Protein AF-G7TAM3-F1 (afdb_monomer_lite)

Foldseek 3Di:
DPWDWDPVPDDPAWIWTDLDPPDIDIDGDLVSVCVVDPDHDDPPVVDDPDDDDDDDDDPVVVVVVVVVCVVVPDDDPDDDDD

Structure (mmCIF, N/CA/C/O backbone):
data_AF-G7TAM3-F1
#
_entry.id   AF-G7TAM3-F1
#
loop_
_atom_site.group_PDB
_atom_site.id
_atom_site.type_symbol
_atom_site.label_atom_id
_atom_site.label_alt_id
_atom_site.label_comp_id
_atom_site.label_asym_id
_atom_site.label_entity_id
_atom_site.label_seq_id
_atom_site.pdbx_PDB_ins_code
_atom_site.Cartn_x
_atom_site.Cartn_y
_atom_site.Cartn_z
_atom_site.occupancy
_atom_site.B_iso_or_equiv
_atom_site.auth_seq_id
_atom_site.auth_comp_id
_atom_site.auth_asym_id
_atom_site.auth_atom_id
_atom_site.pdbx_PDB_model_num
ATOM 1 N N . MET A 1 1 ? -4.093 -5.891 -9.053 1.00 82.44 1 MET A N 1
ATOM 2 C CA . MET A 1 1 ? -2.682 -6.044 -8.628 1.00 82.44 1 MET A CA 1
ATOM 3 C C . MET A 1 1 ? -2.296 -7.487 -8.303 1.00 82.44 1 MET A C 1
ATOM 5 O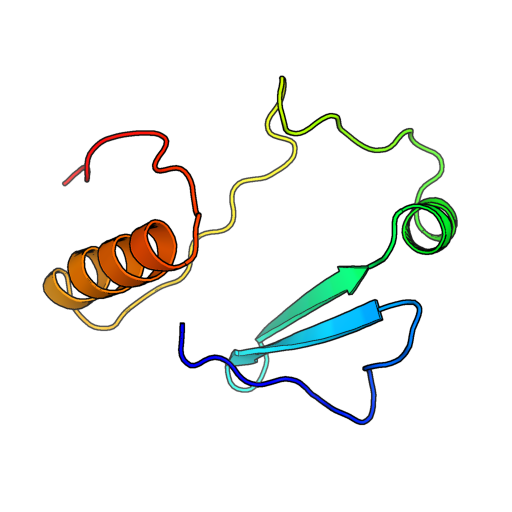 O . MET A 1 1 ? -1.154 -7.826 -8.554 1.00 82.44 1 MET A O 1
ATOM 9 N N . GLY A 1 2 ? -3.214 -8.354 -7.849 1.00 84.69 2 GLY A N 1
ATOM 10 C CA . GLY A 1 2 ? -2.937 -9.795 -7.683 1.00 84.69 2 GLY A CA 1
ATOM 11 C C . GLY A 1 2 ? -2.367 -10.189 -6.317 1.00 84.69 2 GLY A C 1
ATOM 12 O O . GLY A 1 2 ? -2.115 -11.364 -6.088 1.00 84.69 2 GLY A O 1
ATOM 13 N N . PHE A 1 3 ? -2.195 -9.225 -5.415 1.00 91.00 3 PHE A N 1
ATOM 14 C CA . PHE A 1 3 ? -1.859 -9.480 -4.020 1.00 91.00 3 PHE A CA 1
ATOM 15 C C . PHE A 1 3 ? -3.057 -10.028 -3.244 1.00 91.00 3 PHE A C 1
ATOM 17 O O . PHE A 1 3 ? -4.211 -9.822 -3.629 1.00 91.00 3 PHE A O 1
ATOM 24 N N . THR A 1 4 ? -2.760 -10.697 -2.136 1.00 95.19 4 THR A N 1
ATOM 25 C CA . THR A 1 4 ? -3.750 -11.268 -1.220 1.00 95.19 4 THR A CA 1
ATOM 26 C C . THR A 1 4 ? -3.614 -10.642 0.162 1.00 95.19 4 THR A C 1
ATOM 28 O O . THR A 1 4 ? -2.656 -9.918 0.438 1.00 95.19 4 THR A O 1
ATOM 31 N N . PHE A 1 5 ? -4.591 -10.902 1.025 1.00 96.31 5 PHE A N 1
ATOM 32 C CA . PHE A 1 5 ? -4.626 -10.376 2.382 1.00 96.31 5 PHE A CA 1
ATOM 33 C C . PHE A 1 5 ? -4.625 -11.513 3.394 1.00 96.31 5 PHE A C 1
ATOM 35 O O . PHE A 1 5 ? -5.220 -12.561 3.142 1.00 96.31 5 PHE A O 1
ATOM 42 N N . ASN A 1 6 ? -3.979 -11.300 4.539 1.00 95.94 6 ASN A N 1
ATOM 43 C CA . ASN A 1 6 ? -4.028 -12.244 5.645 1.00 95.94 6 ASN A CA 1
ATOM 44 C C . ASN A 1 6 ? -5.283 -11.975 6.500 1.00 95.94 6 ASN A C 1
ATOM 46 O O . ASN A 1 6 ? -5.319 -10.956 7.200 1.00 95.94 6 ASN A O 1
ATOM 50 N N . PRO A 1 7 ? -6.303 -12.858 6.482 1.00 95.06 7 PRO A N 1
ATOM 51 C CA . PRO A 1 7 ? -7.561 -12.624 7.189 1.00 95.06 7 PRO A CA 1
ATOM 52 C C . PRO A 1 7 ? -7.405 -12.651 8.714 1.00 95.06 7 PRO A C 1
ATOM 54 O O . PRO A 1 7 ? -8.218 -12.056 9.407 1.00 95.06 7 PRO A O 1
ATOM 57 N N . ALA A 1 8 ? -6.361 -13.296 9.247 1.00 96.00 8 ALA A N 1
ATOM 58 C CA . ALA A 1 8 ? -6.106 -13.322 10.688 1.00 96.00 8 ALA A CA 1
ATOM 59 C C . ALA A 1 8 ? -5.612 -11.969 11.236 1.00 96.00 8 ALA A C 1
ATOM 61 O O . ALA A 1 8 ? -5.689 -11.731 12.436 1.00 96.00 8 ALA A O 1
ATOM 62 N N . TYR A 1 9 ? -5.111 -11.093 10.358 1.00 94.19 9 TYR A N 1
ATOM 63 C CA . TYR A 1 9 ? -4.588 -9.765 10.692 1.00 94.19 9 TYR A CA 1
ATOM 64 C C . TYR A 1 9 ? -5.278 -8.672 9.864 1.00 94.19 9 TYR A C 1
ATOM 66 O O . TYR A 1 9 ? -4.649 -7.688 9.470 1.00 94.19 9 TYR A O 1
ATOM 74 N N . THR A 1 10 ? -6.553 -8.885 9.533 1.00 97.31 10 THR A N 1
ATOM 75 C CA . THR A 1 10 ? -7.377 -7.936 8.784 1.00 97.31 10 THR A CA 1
ATOM 76 C C . THR A 1 10 ? -8.715 -7.749 9.483 1.00 97.31 10 THR A C 1
ATOM 78 O O . THR A 1 10 ? -9.446 -8.716 9.686 1.00 97.31 10 THR A O 1
ATOM 81 N N . ASP A 1 11 ? -9.033 -6.503 9.808 1.00 96.31 11 ASP A N 1
ATOM 82 C CA . ASP A 1 11 ? -10.274 -6.062 10.439 1.00 96.31 11 ASP A CA 1
ATOM 83 C C . ASP A 1 11 ? -10.651 -4.647 9.947 1.00 96.31 11 ASP A C 1
ATOM 85 O O . ASP A 1 11 ? -10.142 -4.167 8.928 1.00 96.31 11 ASP A O 1
ATOM 89 N N . GLU A 1 12 ? -11.564 -3.968 10.645 1.00 96.62 12 GLU A N 1
ATOM 90 C CA . GLU A 1 12 ? -11.970 -2.598 10.321 1.00 96.62 12 GLU A CA 1
ATOM 91 C C . GLU A 1 12 ? -10.878 -1.530 10.540 1.00 96.62 12 GLU A C 1
ATOM 93 O O . GLU A 1 12 ? -10.984 -0.428 9.995 1.00 96.62 12 GLU A O 1
ATOM 98 N N . ASN A 1 13 ? -9.834 -1.830 11.317 1.00 97.31 13 ASN A N 1
ATOM 99 C CA . ASN A 1 13 ? -8.768 -0.891 11.672 1.00 97.31 13 ASN A CA 1
ATOM 100 C C . ASN A 1 13 ? -7.537 -1.044 10.777 1.00 97.31 13 ASN A C 1
ATOM 102 O O . ASN A 1 13 ? -6.836 -0.060 10.503 1.00 97.31 13 ASN A O 1
ATOM 106 N N . ALA A 1 14 ? -7.243 -2.266 10.339 1.00 97.38 14 ALA A N 1
ATOM 107 C CA . ALA A 1 14 ? -6.090 -2.543 9.503 1.00 97.38 14 ALA A CA 1
ATOM 108 C C . ALA A 1 14 ? -6.320 -3.714 8.550 1.00 97.38 14 ALA A C 1
ATOM 110 O O . ALA A 1 14 ? -7.052 -4.654 8.830 1.00 97.38 14 ALA A O 1
ATOM 111 N N . THR A 1 15 ? -5.629 -3.686 7.416 1.00 97.75 15 THR A N 1
ATOM 112 C CA . THR A 1 15 ? -5.580 -4.799 6.467 1.00 97.75 15 THR A CA 1
ATOM 113 C C . THR A 1 15 ? -4.135 -5.231 6.245 1.00 97.75 15 THR A C 1
ATOM 115 O O . THR A 1 15 ? -3.282 -4.412 5.901 1.00 97.75 15 THR A O 1
ATOM 118 N N . CYS A 1 16 ? -3.857 -6.524 6.409 1.00 97.56 16 CYS A N 1
ATOM 119 C CA . CYS A 1 16 ? -2.528 -7.094 6.196 1.00 97.56 16 CYS A CA 1
ATOM 120 C C . CYS A 1 16 ? -2.368 -7.579 4.749 1.00 97.56 16 CYS A C 1
ATOM 122 O O . CYS A 1 16 ? -2.866 -8.646 4.387 1.00 97.56 16 CYS A O 1
ATOM 124 N N . LEU A 1 17 ? -1.676 -6.799 3.915 1.00 96.88 17 LEU A N 1
ATOM 125 C CA . LEU A 1 17 ? -1.341 -7.134 2.529 1.00 96.88 17 LEU A CA 1
ATOM 126 C C . LEU A 1 17 ? -0.112 -8.052 2.477 1.00 96.88 17 LEU A C 1
ATOM 128 O O . LEU A 1 17 ? 0.954 -7.696 2.980 1.00 96.88 17 LEU A O 1
ATOM 132 N N . ILE A 1 18 ? -0.241 -9.202 1.818 1.00 95.75 18 ILE A N 1
ATOM 133 C CA . ILE A 1 18 ? 0.844 -10.170 1.624 1.00 95.75 18 ILE A CA 1
ATOM 134 C C . ILE A 1 18 ? 1.585 -9.828 0.324 1.00 95.75 18 ILE A C 1
ATOM 136 O O . ILE A 1 18 ? 1.012 -9.907 -0.767 1.00 95.75 18 ILE A O 1
ATOM 140 N N . LEU A 1 19 ? 2.861 -9.453 0.442 1.00 91.69 19 LEU A N 1
ATOM 141 C CA . LEU A 1 19 ? 3.742 -9.121 -0.687 1.00 91.69 19 LEU A CA 1
ATOM 142 C C . LEU A 1 19 ? 4.681 -10.281 -1.057 1.00 91.69 19 LEU A C 1
ATOM 144 O O . LEU A 1 19 ? 5.133 -10.366 -2.196 1.00 91.69 19 LEU A O 1
ATOM 148 N N . GLY A 1 20 ? 4.955 -11.180 -0.110 1.00 89.75 20 GLY A N 1
ATOM 149 C CA . GLY A 1 20 ? 5.758 -12.390 -0.282 1.00 89.75 20 GLY A CA 1
ATOM 150 C C . GLY A 1 20 ? 5.652 -13.292 0.949 1.00 89.75 20 GLY A C 1
ATOM 151 O O . GLY A 1 20 ? 4.885 -12.994 1.859 1.00 89.75 20 GLY A O 1
ATOM 152 N N . GLU A 1 21 ? 6.434 -14.372 0.999 1.00 88.69 21 GLU A N 1
ATOM 153 C CA . GLU A 1 21 ? 6.387 -15.353 2.101 1.00 88.69 21 GLU A CA 1
ATOM 154 C C . GLU A 1 21 ? 6.603 -14.711 3.481 1.00 88.69 21 GLU A C 1
ATOM 156 O O . GLU A 1 21 ? 5.891 -15.020 4.429 1.00 88.69 21 GLU A O 1
ATOM 161 N N . ASN A 1 22 ? 7.545 -13.769 3.568 1.00 90.94 22 ASN A N 1
ATOM 162 C CA . ASN A 1 22 ? 7.922 -13.089 4.809 1.00 90.94 22 ASN A CA 1
ATOM 163 C C . ASN A 1 22 ? 7.881 -11.557 4.676 1.00 90.94 22 ASN A C 1
ATOM 165 O O . ASN A 1 22 ? 8.586 -10.847 5.390 1.00 90.94 22 ASN A O 1
ATOM 169 N N . ILE A 1 23 ? 7.102 -11.036 3.721 1.00 93.31 23 ILE A N 1
ATOM 170 C CA . ILE A 1 23 ? 7.021 -9.599 3.431 1.00 93.31 23 ILE A CA 1
ATOM 171 C C . ILE A 1 23 ? 5.555 -9.183 3.431 1.00 93.31 23 ILE A C 1
ATOM 173 O O . ILE A 1 23 ? 4.758 -9.667 2.623 1.00 93.31 23 ILE A O 1
ATOM 177 N N . PHE A 1 24 ? 5.219 -8.248 4.315 1.00 95.25 24 PHE A N 1
ATOM 178 C CA . PHE A 1 24 ? 3.855 -7.783 4.538 1.00 95.25 24 PHE A CA 1
ATOM 179 C C . PHE A 1 24 ? 3.811 -6.257 4.575 1.00 95.25 24 PHE A C 1
ATOM 181 O O . PHE A 1 24 ? 4.751 -5.615 5.045 1.00 95.25 24 PHE A O 1
ATOM 188 N N . ALA A 1 25 ? 2.703 -5.681 4.115 1.00 96.06 25 ALA A N 1
ATOM 189 C CA . ALA A 1 25 ? 2.388 -4.272 4.308 1.00 96.06 25 ALA A CA 1
ATOM 190 C C . ALA A 1 25 ? 1.079 -4.148 5.090 1.00 96.06 25 ALA A C 1
ATOM 192 O O . ALA A 1 25 ? 0.045 -4.672 4.678 1.00 96.06 25 ALA A O 1
ATOM 193 N N . MET A 1 26 ? 1.120 -3.445 6.219 1.00 96.94 26 MET A N 1
ATOM 194 C CA . MET A 1 26 ? -0.079 -3.134 6.992 1.00 96.94 26 MET A CA 1
ATOM 195 C C . MET A 1 26 ? -0.690 -1.840 6.455 1.00 96.94 26 MET A C 1
ATOM 197 O O . MET A 1 26 ? -0.025 -0.807 6.410 1.00 96.94 26 MET A O 1
ATOM 201 N N . LEU A 1 27 ? -1.954 -1.898 6.043 1.00 96.69 27 LEU A N 1
ATOM 202 C CA . LEU A 1 27 ? -2.736 -0.749 5.595 1.00 96.69 27 LEU A CA 1
ATOM 203 C C . LEU A 1 27 ? -3.675 -0.348 6.735 1.00 96.69 27 LEU A C 1
ATOM 205 O O . LEU A 1 27 ? -4.689 -1.006 6.946 1.00 96.69 27 LEU A O 1
ATOM 209 N N . LEU A 1 28 ? -3.307 0.680 7.502 1.00 97.31 28 LEU A N 1
ATOM 210 C CA . LEU A 1 28 ? -4.024 1.094 8.712 1.00 97.31 28 LEU A CA 1
ATOM 211 C C . LEU A 1 28 ? -4.907 2.318 8.446 1.00 97.31 28 LEU A C 1
ATOM 213 O O . LEU A 1 28 ? -4.524 3.225 7.702 1.00 97.31 28 LEU A O 1
ATOM 217 N N . VAL A 1 29 ? -6.057 2.394 9.116 1.00 96.44 29 VAL A N 1
ATOM 218 C CA . VAL A 1 29 ? -6.844 3.634 9.166 1.00 96.44 29 VAL A CA 1
ATOM 219 C C . VAL A 1 29 ? -6.121 4.692 10.005 1.00 96.44 29 VAL A C 1
ATOM 221 O O . VAL A 1 29 ? -5.456 4.378 10.994 1.00 96.44 29 VAL A O 1
ATOM 224 N N . LYS A 1 30 ? -6.265 5.972 9.632 1.00 94.88 30 LYS A N 1
ATOM 225 C CA . LYS A 1 30 ? -5.531 7.087 10.263 1.00 94.88 30 LYS A CA 1
ATOM 226 C C . LYS A 1 30 ? -5.627 7.113 11.802 1.00 94.88 30 LYS A C 1
ATOM 228 O O . LYS A 1 30 ? -4.573 7.241 12.420 1.00 94.88 30 LYS A O 1
ATOM 233 N N . PRO A 1 31 ? -6.810 6.954 12.436 1.00 94.62 31 PRO A N 1
ATOM 234 C CA . PRO A 1 31 ? -6.904 6.972 13.899 1.00 94.62 31 PRO A CA 1
ATOM 235 C C . PRO A 1 31 ? -6.110 5.849 14.572 1.00 94.62 31 PRO A C 1
ATOM 237 O O . PRO A 1 31 ? -5.478 6.071 15.598 1.00 94.62 31 PRO A O 1
ATOM 240 N N . PHE A 1 32 ? -6.103 4.653 13.978 1.00 96.00 32 PHE A N 1
ATOM 241 C CA . PHE A 1 32 ? -5.367 3.517 14.524 1.00 96.00 32 PHE A CA 1
ATOM 242 C C . PHE A 1 32 ? -3.854 3.708 14.361 1.00 96.00 32 PHE A C 1
ATOM 244 O O . PHE A 1 32 ? -3.101 3.490 15.306 1.00 96.00 32 PHE A O 1
ATOM 251 N N . PHE A 1 33 ? -3.411 4.225 13.208 1.00 95.31 33 PHE A N 1
ATOM 252 C CA . PHE A 1 33 ? -2.002 4.547 12.962 1.00 95.31 33 PHE A CA 1
ATOM 253 C C . PHE A 1 33 ? -1.427 5.563 13.967 1.00 95.31 33 PHE A C 1
ATOM 255 O O . PHE A 1 33 ? -0.284 5.418 14.397 1.00 95.31 33 PHE A O 1
ATOM 262 N N . GLN A 1 34 ? -2.216 6.553 14.402 1.00 93.81 34 GLN A N 1
ATOM 263 C CA . GLN A 1 34 ? -1.785 7.543 15.404 1.00 93.81 34 GLN A CA 1
ATOM 264 C C . GLN A 1 34 ? -1.417 6.925 16.758 1.00 93.81 34 GLN A C 1
ATOM 266 O O . GLN A 1 34 ? -0.652 7.522 17.506 1.00 93.81 34 GLN A O 1
ATOM 271 N N . GLY A 1 35 ? -1.910 5.724 17.073 1.00 94.56 35 GLY A N 1
ATOM 272 C CA . GLY A 1 35 ? -1.502 5.000 18.278 1.00 94.56 35 GLY A CA 1
ATOM 273 C C . GLY A 1 35 ? -0.052 4.497 18.247 1.00 94.56 35 GLY A C 1
ATOM 274 O O . GLY A 1 35 ? 0.503 4.203 19.301 1.00 94.56 35 GLY A O 1
ATOM 275 N N . PHE A 1 36 ? 0.573 4.409 17.066 1.00 93.12 36 PHE A N 1
ATOM 276 C CA . PHE A 1 36 ? 1.924 3.858 16.883 1.00 93.12 36 PHE A CA 1
ATOM 277 C C . PHE A 1 36 ? 3.029 4.918 16.827 1.00 93.12 36 PHE A C 1
ATOM 279 O O . PHE A 1 36 ? 4.209 4.573 16.869 1.00 93.12 36 PHE A O 1
ATOM 286 N N . SER A 1 37 ? 2.674 6.198 16.706 1.00 89.56 37 SER A N 1
ATOM 287 C CA . SER A 1 37 ? 3.634 7.289 16.546 1.00 89.56 37 SER A CA 1
ATOM 288 C C . SER A 1 37 ? 3.224 8.499 17.369 1.00 89.56 37 SER A C 1
ATOM 290 O O . SER A 1 37 ? 2.062 8.889 17.393 1.00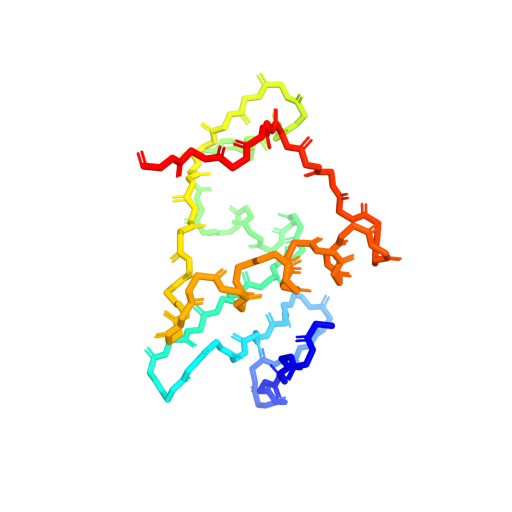 89.56 37 SER A O 1
ATOM 292 N N . HIS A 1 38 ? 4.202 9.138 18.007 1.00 90.81 38 HIS A N 1
ATOM 293 C CA . HIS A 1 38 ? 4.001 10.430 18.664 1.00 90.81 38 HIS A CA 1
ATOM 294 C C . HIS A 1 38 ? 4.081 11.612 17.683 1.00 90.81 38 HIS A C 1
ATOM 296 O O . HIS A 1 38 ? 3.781 12.743 18.061 1.00 90.81 38 HIS A O 1
ATOM 302 N N . ASN A 1 39 ? 4.479 11.360 16.431 1.00 89.69 39 ASN A N 1
ATOM 303 C CA . ASN A 1 39 ? 4.532 12.366 15.375 1.00 89.69 39 ASN A CA 1
ATOM 304 C C . ASN A 1 39 ? 3.187 12.468 14.641 1.00 89.69 39 ASN A C 1
ATOM 306 O O . ASN A 1 39 ? 2.387 11.532 14.626 1.00 89.69 39 ASN A O 1
ATOM 310 N N . GLY A 1 40 ? 2.955 13.603 13.978 1.00 90.62 40 GLY A N 1
ATOM 311 C CA . GLY A 1 40 ? 1.829 13.747 13.053 1.00 90.62 40 GLY A CA 1
ATOM 312 C C . GLY A 1 40 ? 1.937 12.797 11.852 1.00 90.62 40 GLY A C 1
ATOM 313 O O . GLY A 1 40 ? 3.029 12.371 11.484 1.00 90.62 40 GLY A O 1
ATOM 314 N N . ILE A 1 41 ? 0.800 12.489 11.221 1.00 93.62 41 ILE A N 1
ATOM 315 C CA . ILE A 1 41 ? 0.765 11.706 9.976 1.00 93.62 41 ILE A CA 1
ATOM 316 C C . ILE A 1 41 ? 1.246 12.587 8.817 1.00 93.62 41 ILE A C 1
ATOM 318 O O . ILE A 1 41 ? 0.739 13.699 8.651 1.00 93.62 41 ILE A O 1
ATOM 322 N N . CYS A 1 42 ? 2.174 12.083 7.999 1.00 94.19 42 CYS A N 1
ATOM 323 C CA . CYS A 1 42 ? 2.633 12.772 6.796 1.00 94.19 42 CYS A CA 1
ATOM 324 C C . CYS A 1 42 ? 1.482 13.006 5.796 1.00 94.19 42 CYS A C 1
ATOM 326 O O . CYS A 1 42 ? 0.692 12.104 5.504 1.00 94.19 42 CYS A O 1
ATOM 328 N N . ASP A 1 43 ? 1.405 14.216 5.238 1.00 93.31 43 ASP A N 1
ATOM 329 C CA . ASP A 1 43 ? 0.541 14.507 4.095 1.00 93.31 43 ASP A CA 1
ATOM 330 C C . ASP A 1 43 ? 1.232 14.093 2.790 1.00 93.31 43 ASP A C 1
ATOM 332 O O . ASP A 1 43 ? 2.012 14.843 2.194 1.00 93.31 43 ASP A O 1
ATOM 336 N N . THR A 1 44 ? 0.916 12.881 2.337 1.00 92.25 44 THR A N 1
ATOM 337 C CA . THR A 1 44 ? 1.544 12.262 1.166 1.00 92.25 44 THR A CA 1
ATOM 338 C C . THR A 1 44 ? 1.178 12.916 -0.168 1.00 92.25 44 THR A C 1
ATOM 340 O O . THR A 1 44 ? 1.758 12.573 -1.198 1.00 92.25 44 THR A O 1
ATOM 343 N N . ALA A 1 45 ? 0.254 13.885 -0.178 1.00 90.00 45 ALA A N 1
ATOM 344 C CA . ALA A 1 45 ? 0.005 14.709 -1.358 1.00 90.00 45 ALA A CA 1
ATOM 345 C C . ALA A 1 45 ? 1.139 15.717 -1.617 1.00 90.00 45 ALA A C 1
ATOM 347 O O . ALA A 1 45 ? 1.350 16.101 -2.769 1.00 90.00 45 ALA A O 1
ATOM 348 N N . ASN A 1 46 ? 1.857 16.125 -0.562 1.00 93.12 46 ASN A N 1
ATOM 349 C CA . ASN A 1 46 ? 2.827 17.222 -0.590 1.00 93.12 46 ASN A CA 1
ATOM 350 C C . ASN A 1 46 ? 4.252 16.805 -0.191 1.00 93.12 46 ASN A C 1
ATOM 352 O O . ASN A 1 46 ? 5.200 17.533 -0.480 1.00 93.12 46 ASN A O 1
ATOM 356 N N . ALA A 1 47 ? 4.424 15.653 0.460 1.00 93.38 47 ALA A N 1
ATOM 357 C CA . ALA A 1 47 ? 5.730 15.138 0.858 1.00 93.38 47 ALA A CA 1
ATOM 358 C C . ALA A 1 47 ? 5.793 13.610 0.740 1.00 93.38 47 ALA A C 1
ATOM 360 O O . ALA A 1 47 ? 4.794 12.919 0.913 1.00 93.38 47 ALA A O 1
ATOM 361 N N . ALA A 1 48 ? 6.982 13.070 0.478 1.00 90.94 48 ALA A N 1
ATOM 362 C CA . ALA A 1 48 ? 7.230 11.634 0.540 1.00 90.94 48 ALA A CA 1
ATOM 363 C C . ALA A 1 48 ? 7.909 11.294 1.873 1.00 90.94 48 ALA A C 1
ATOM 365 O O . ALA A 1 48 ? 9.041 11.708 2.111 1.00 90.94 48 ALA A O 1
ATOM 366 N N . GLU A 1 49 ? 7.228 10.538 2.735 1.00 90.94 49 GLU A N 1
ATOM 367 C CA . GLU A 1 49 ? 7.822 10.013 3.975 1.00 90.94 49 GLU A CA 1
ATOM 368 C C . GLU A 1 49 ? 8.732 8.810 3.696 1.00 90.94 49 GLU A C 1
ATOM 370 O O . GLU A 1 49 ? 9.790 8.659 4.300 1.00 90.94 49 GLU A O 1
ATOM 375 N N . THR A 1 50 ? 8.332 7.957 2.751 1.00 92.25 50 THR A N 1
ATOM 376 C CA . THR A 1 50 ? 9.091 6.777 2.336 1.00 92.25 50 THR A CA 1
ATOM 377 C C . THR A 1 50 ? 8.802 6.421 0.880 1.00 92.25 50 THR A C 1
ATOM 379 O O . THR A 1 50 ? 7.745 6.758 0.342 1.00 92.25 50 THR A O 1
ATOM 382 N N . ILE A 1 51 ? 9.740 5.715 0.250 1.00 91.12 51 ILE A N 1
ATOM 383 C CA . ILE A 1 51 ? 9.571 5.087 -1.062 1.00 91.12 51 ILE A CA 1
ATOM 384 C C . ILE A 1 51 ? 9.844 3.595 -0.886 1.00 91.12 51 ILE A C 1
ATOM 386 O O . ILE A 1 51 ? 10.944 3.194 -0.509 1.00 91.12 51 ILE A O 1
ATOM 390 N N . THR A 1 52 ? 8.842 2.765 -1.169 1.00 90.38 52 THR A N 1
ATOM 391 C CA . THR A 1 52 ? 8.967 1.305 -1.105 1.00 90.38 52 THR A CA 1
ATOM 392 C C . THR A 1 52 ? 9.153 0.732 -2.503 1.00 90.38 52 THR A C 1
ATOM 394 O O . THR A 1 52 ? 8.322 0.950 -3.384 1.00 90.38 52 THR A O 1
ATOM 397 N N . ALA A 1 53 ? 10.229 -0.029 -2.701 1.00 90.62 53 ALA A N 1
ATOM 398 C CA . ALA A 1 53 ? 10.512 -0.721 -3.952 1.00 90.62 53 ALA A CA 1
ATOM 399 C C . ALA A 1 53 ? 10.137 -2.206 -3.851 1.00 90.62 53 ALA A C 1
ATOM 401 O O . ALA A 1 53 ? 10.467 -2.872 -2.870 1.00 90.62 53 ALA A O 1
ATOM 402 N N . LEU A 1 54 ? 9.473 -2.728 -4.885 1.00 87.88 54 LEU A N 1
ATOM 403 C CA . LEU A 1 54 ? 9.154 -4.148 -5.026 1.00 87.88 54 LEU A CA 1
ATOM 404 C C . LEU A 1 54 ? 9.964 -4.729 -6.183 1.00 87.88 54 LEU A C 1
ATOM 406 O O . LEU A 1 54 ? 9.893 -4.228 -7.305 1.00 87.88 54 LEU A O 1
ATOM 410 N N . ALA A 1 55 ? 10.722 -5.788 -5.908 1.00 88.50 55 ALA A N 1
ATOM 411 C CA . ALA A 1 55 ? 11.462 -6.503 -6.937 1.00 88.50 55 ALA A CA 1
ATOM 412 C C . ALA A 1 55 ? 10.522 -7.394 -7.762 1.00 88.50 55 ALA A C 1
ATOM 414 O O . ALA A 1 55 ? 9.599 -8.013 -7.232 1.00 88.50 55 ALA A O 1
ATOM 415 N N . VAL A 1 56 ? 10.795 -7.482 -9.060 1.00 88.69 56 VAL A N 1
ATOM 416 C CA . VAL A 1 56 ? 10.132 -8.395 -9.999 1.00 88.69 56 VAL A CA 1
ATOM 417 C C . VAL A 1 56 ? 11.191 -9.166 -10.779 1.00 88.69 56 VAL A C 1
ATOM 419 O O . VAL A 1 56 ? 12.351 -8.753 -10.832 1.00 88.69 56 VAL A O 1
ATOM 422 N N . GLY A 1 57 ? 10.817 -10.297 -11.376 1.00 88.75 57 GLY A N 1
ATOM 423 C CA . GLY A 1 57 ? 11.788 -11.214 -11.972 1.00 88.75 57 GLY A CA 1
ATOM 424 C C . GLY A 1 57 ? 12.403 -10.699 -13.272 1.00 88.75 57 GLY A C 1
ATOM 425 O O . GLY A 1 57 ? 13.491 -11.130 -13.652 1.00 88.75 57 GLY A O 1
ATOM 426 N N . ARG A 1 58 ? 11.713 -9.798 -13.987 1.00 92.62 58 ARG A N 1
ATOM 427 C CA . ARG A 1 58 ? 12.135 -9.285 -15.302 1.00 92.62 58 ARG A CA 1
ATOM 428 C C . ARG A 1 58 ? 11.671 -7.847 -15.527 1.00 92.62 58 ARG A C 1
ATOM 430 O O . ARG A 1 58 ? 10.604 -7.463 -15.065 1.00 92.62 58 ARG A O 1
ATOM 437 N N . ARG A 1 59 ? 12.398 -7.091 -16.358 1.00 89.19 59 ARG A N 1
ATOM 438 C CA . ARG A 1 59 ? 12.051 -5.703 -16.735 1.00 89.19 59 ARG A CA 1
ATOM 439 C C . ARG A 1 59 ? 10.613 -5.556 -17.250 1.00 89.19 59 ARG A C 1
ATOM 441 O O . ARG A 1 59 ? 9.890 -4.698 -16.772 1.00 89.19 59 ARG A O 1
ATOM 448 N N . ALA A 1 60 ? 10.164 -6.443 -18.140 1.00 91.06 60 ALA A N 1
ATOM 449 C CA . ALA A 1 60 ? 8.797 -6.403 -18.678 1.00 91.06 60 ALA A CA 1
ATOM 450 C C . ALA A 1 60 ? 7.698 -6.561 -17.603 1.00 91.06 60 ALA A C 1
ATOM 452 O O . ALA A 1 60 ? 6.555 -6.152 -17.807 1.00 91.06 60 ALA A O 1
ATOM 453 N N . GLU A 1 61 ? 8.019 -7.156 -16.449 1.00 91.56 61 GLU A N 1
ATOM 454 C CA . GLU A 1 61 ? 7.076 -7.283 -15.333 1.00 91.56 61 GLU A CA 1
ATOM 455 C C . GLU A 1 61 ? 6.897 -5.958 -14.585 1.00 91.56 61 GLU A C 1
ATOM 457 O O . GLU A 1 61 ? 5.823 -5.735 -14.027 1.00 91.56 61 GLU A O 1
ATOM 462 N N . VAL A 1 62 ? 7.886 -5.055 -14.638 1.00 91.94 62 VAL A N 1
ATOM 463 C CA . VAL A 1 62 ? 7.770 -3.687 -14.107 1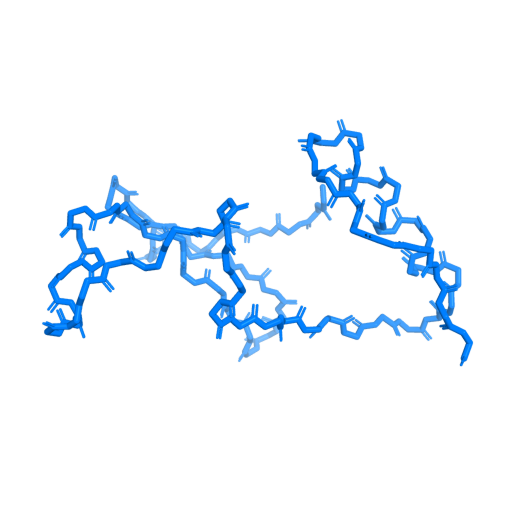.00 91.94 62 VAL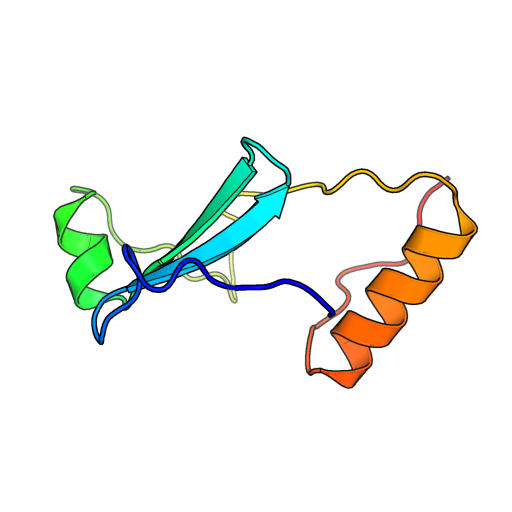 A CA 1
ATOM 464 C C . VAL A 1 62 ? 6.676 -2.942 -14.864 1.00 91.94 62 VAL A C 1
ATOM 466 O O . VAL A 1 62 ? 5.725 -2.460 -14.251 1.00 91.94 62 VAL A O 1
ATOM 469 N N . ASP A 1 63 ? 6.748 -2.927 -16.196 1.00 90.75 63 ASP A N 1
ATOM 470 C CA . ASP A 1 63 ? 5.781 -2.220 -17.044 1.00 90.75 63 ASP A CA 1
ATOM 471 C C . ASP A 1 63 ? 4.360 -2.766 -16.857 1.00 90.75 63 ASP A C 1
ATOM 473 O O . ASP A 1 63 ? 3.385 -2.012 -16.746 1.00 90.75 63 ASP A O 1
ATOM 477 N N . ALA A 1 64 ? 4.233 -4.093 -16.756 1.00 92.31 64 ALA A N 1
ATOM 478 C CA . ALA A 1 64 ? 2.959 -4.749 -16.492 1.00 92.31 64 ALA A CA 1
ATOM 479 C C . ALA A 1 64 ? 2.397 -4.391 -15.104 1.00 92.31 64 ALA A C 1
ATOM 481 O O . ALA A 1 64 ? 1.187 -4.181 -14.963 1.00 92.31 64 ALA A O 1
ATOM 482 N N . LEU A 1 65 ? 3.251 -4.318 -14.077 1.00 91.88 65 LEU A N 1
ATOM 483 C CA . LEU A 1 65 ? 2.852 -3.948 -12.720 1.00 91.88 65 LEU A CA 1
ATOM 484 C C . LEU A 1 65 ? 2.405 -2.482 -12.651 1.00 91.88 65 LEU A C 1
ATOM 486 O O . LEU A 1 65 ? 1.326 -2.201 -12.125 1.00 91.88 65 LEU A O 1
ATOM 490 N N . VAL A 1 66 ? 3.179 -1.569 -13.244 1.00 92.12 66 VAL A N 1
ATOM 491 C CA . VAL A 1 66 ? 2.857 -0.135 -13.325 1.00 92.12 66 VAL A CA 1
ATOM 492 C C . VAL A 1 66 ? 1.546 0.085 -14.080 1.00 92.12 66 VAL A C 1
ATOM 494 O O . VAL A 1 66 ? 0.677 0.820 -13.610 1.00 92.12 66 VAL A O 1
ATOM 497 N N . SER A 1 67 ? 1.343 -0.609 -15.204 1.00 92.25 67 SER A N 1
ATOM 498 C CA . SER A 1 67 ? 0.102 -0.519 -15.986 1.00 92.25 67 SER A CA 1
ATOM 499 C C . SER A 1 67 ? -1.121 -0.965 -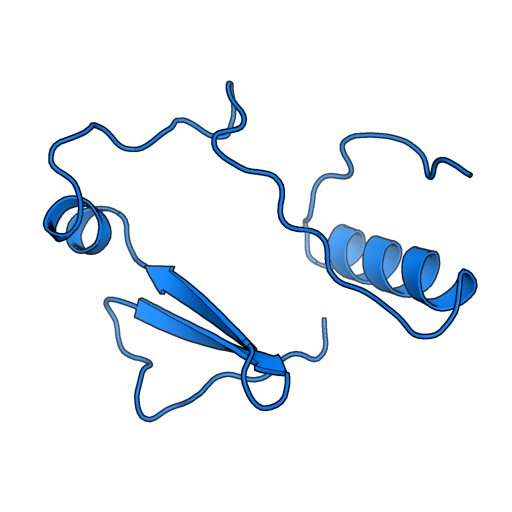15.179 1.00 92.25 67 SER A C 1
ATOM 501 O O . SER A 1 67 ? -2.147 -0.282 -15.173 1.00 92.25 67 SER A O 1
ATOM 503 N N . LYS A 1 68 ? -1.009 -2.079 -14.438 1.00 93.75 68 LYS A N 1
ATOM 504 C CA . LYS A 1 68 ? -2.074 -2.554 -13.538 1.00 93.75 68 LYS A CA 1
ATOM 505 C C . LYS A 1 68 ? -2.345 -1.566 -12.402 1.00 93.75 68 LYS A C 1
ATOM 507 O O . LYS A 1 68 ? -3.508 -1.362 -12.061 1.00 93.75 68 LYS A O 1
ATOM 512 N N . ALA A 1 69 ? -1.304 -0.959 -11.830 1.00 92.69 69 ALA A N 1
ATOM 513 C CA . ALA A 1 69 ? -1.449 0.031 -10.765 1.00 92.69 69 ALA A CA 1
ATOM 514 C C . ALA A 1 69 ? -2.187 1.275 -11.272 1.00 92.69 69 ALA A C 1
ATOM 516 O O . ALA A 1 69 ? -3.138 1.730 -10.639 1.00 92.69 69 ALA A O 1
ATOM 517 N N . ARG A 1 70 ? -1.813 1.768 -12.458 1.00 92.88 70 ARG A N 1
ATOM 518 C CA . ARG A 1 70 ? -2.469 2.906 -13.110 1.00 92.88 70 ARG A CA 1
ATOM 519 C C . ARG A 1 70 ? -3.939 2.624 -13.414 1.00 92.88 70 ARG A C 1
ATOM 521 O O . ARG A 1 70 ? -4.790 3.455 -13.116 1.00 92.88 70 ARG A O 1
ATOM 528 N N . ALA A 1 71 ? -4.248 1.444 -13.957 1.00 93.56 71 ALA A N 1
ATOM 529 C CA . ALA A 1 71 ? -5.627 1.030 -14.224 1.00 93.56 71 ALA A CA 1
ATOM 530 C C . ALA A 1 71 ? -6.478 0.920 -12.943 1.00 93.56 71 ALA A C 1
ATOM 532 O O . ALA A 1 71 ? -7.686 1.120 -12.993 1.00 93.56 71 ALA A O 1
ATOM 533 N N . ALA A 1 72 ? -5.851 0.643 -11.795 1.00 93.81 72 ALA A N 1
ATOM 534 C CA . ALA A 1 72 ? -6.499 0.606 -10.485 1.00 93.81 72 ALA A CA 1
ATOM 535 C C . ALA A 1 72 ? -6.582 1.982 -9.784 1.00 93.81 72 ALA A C 1
ATOM 537 O O . ALA A 1 72 ? -7.000 2.041 -8.631 1.00 93.81 72 ALA A O 1
ATOM 538 N N . GLY A 1 73 ? -6.188 3.077 -10.449 1.00 93.81 73 GLY A N 1
ATOM 539 C CA . GLY A 1 73 ? -6.255 4.443 -9.911 1.00 93.81 73 GLY A CA 1
ATOM 540 C C . GLY A 1 73 ? -4.952 4.978 -9.305 1.00 93.81 73 GLY A C 1
ATOM 541 O O . GLY A 1 73 ? -4.939 6.084 -8.770 1.00 93.81 73 GLY A O 1
ATOM 542 N N . GLY A 1 74 ? -3.848 4.232 -9.393 1.00 91.69 74 GLY A N 1
ATOM 543 C CA . GLY A 1 74 ? -2.532 4.704 -8.961 1.00 91.69 74 GLY A CA 1
ATOM 544 C C . GLY A 1 74 ? -1.997 5.850 -9.831 1.00 91.69 74 GLY A C 1
ATOM 545 O O . GLY A 1 74 ? -2.174 5.857 -11.053 1.00 91.69 74 GLY A O 1
ATOM 546 N N . ARG A 1 75 ? -1.295 6.806 -9.208 1.00 90.94 75 ARG A N 1
ATOM 547 C CA . ARG A 1 75 ? -0.569 7.878 -9.906 1.00 90.94 75 ARG A CA 1
ATOM 548 C C . ARG A 1 75 ? 0.872 7.444 -10.160 1.00 90.94 75 ARG A C 1
ATOM 550 O O . ARG A 1 75 ? 1.557 7.004 -9.245 1.00 90.94 75 ARG A O 1
ATOM 557 N N . VAL A 1 76 ? 1.323 7.588 -11.401 1.00 88.12 76 VAL A N 1
ATOM 558 C CA . VAL A 1 76 ? 2.720 7.358 -11.783 1.00 88.12 76 VAL A CA 1
ATOM 559 C C . VAL A 1 76 ? 3.463 8.683 -11.650 1.00 88.12 76 VAL A C 1
ATOM 561 O O . VAL A 1 76 ? 3.056 9.662 -12.271 1.00 88.12 76 VAL A O 1
ATOM 564 N N . ASP A 1 77 ? 4.496 8.710 -10.811 1.00 82.62 77 ASP A N 1
ATOM 565 C CA . ASP A 1 77 ? 5.239 9.931 -10.465 1.00 82.62 77 ASP A CA 1
ATOM 566 C C . ASP A 1 77 ? 6.303 10.310 -11.513 1.00 82.62 77 ASP A C 1
ATOM 568 O O . ASP A 1 77 ? 6.644 11.478 -11.670 1.00 82.62 77 ASP A O 1
ATOM 572 N N . GLY A 1 78 ? 6.786 9.340 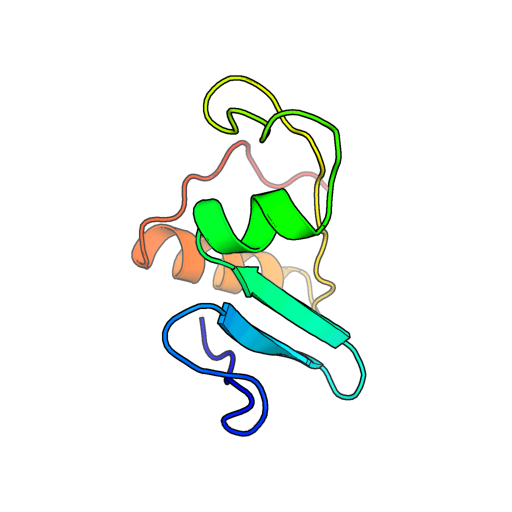-12.295 1.00 81.56 78 GLY A N 1
ATOM 573 C CA . GLY A 1 78 ? 7.763 9.569 -13.358 1.00 81.56 78 GLY A CA 1
ATOM 574 C C . GLY A 1 78 ? 7.898 8.386 -14.313 1.00 81.56 78 GLY A C 1
ATOM 575 O O . GLY A 1 78 ? 7.286 7.335 -14.119 1.00 81.56 78 GLY A O 1
ATOM 576 N N . GLU A 1 79 ? 8.693 8.569 -15.364 1.00 79.81 79 GLU A N 1
ATOM 577 C CA . GLU A 1 79 ? 8.979 7.515 -16.340 1.00 79.81 79 GLU A CA 1
ATOM 578 C C . GLU A 1 79 ? 9.937 6.459 -15.777 1.00 79.81 79 GLU A C 1
ATOM 580 O O . GLU A 1 79 ? 10.694 6.716 -14.835 1.00 79.81 79 GLU A O 1
ATOM 585 N N . ALA A 1 80 ? 9.897 5.262 -16.367 1.00 79.62 80 ALA A N 1
ATOM 586 C CA . ALA A 1 80 ? 10.855 4.211 -16.057 1.00 79.62 80 ALA A CA 1
ATOM 587 C C . ALA A 1 80 ? 12.284 4.721 -16.299 1.00 79.62 80 ALA A C 1
ATOM 589 O O . ALA A 1 80 ? 12.563 5.358 -17.315 1.00 79.62 80 ALA A O 1
ATOM 590 N N . LYS A 1 81 ? 13.174 4.440 -15.349 1.00 73.31 81 LYS A N 1
ATOM 591 C CA . LYS A 1 81 ? 14.602 4.745 -15.447 1.00 73.31 81 LYS A CA 1
ATOM 592 C C . LYS A 1 81 ? 15.371 3.437 -15.580 1.00 73.31 81 LYS A C 1
ATOM 594 O O . LYS A 1 81 ? 15.040 2.477 -14.882 1.00 73.31 81 LYS A O 1
ATOM 599 N N . ASP A 1 82 ? 16.353 3.436 -16.474 1.00 63.03 82 ASP A N 1
ATOM 600 C CA . ASP A 1 82 ? 17.261 2.312 -16.730 1.00 63.03 82 ASP A CA 1
ATOM 601 C C . ASP A 1 82 ? 18.418 2.268 -15.728 1.00 63.03 82 ASP A C 1
ATOM 603 O O . ASP A 1 82 ? 18.912 3.355 -15.343 1.00 63.03 82 ASP A O 1
#

Secondary structure (DSSP, 8-state):
---EE-GGG-SSSEEEEEEETTEEEEEE-HHHHGGG-SSPPP-TTT--S-------SSHHHHHHHHHHHHHTTPPP-S----

Sequence (82 aa):
MGFTFNPAYTDENATCLILGENIFAMLLVKPFFQGFSHNGICDTANAAETITALAVGRRAEVDALVSKARAAGGRVDGEAKD

Radius of gyration: 14.99 Å; chains: 1; bounding box: 29×33×37 Å

pLDDT: mean 91.67, std 5.47, range [63.03, 97.75]

InterPro domains:
  IPR029068 Glyoxalase/Bleomycin resistance protein/Dihydroxybiphenyl dioxygenase [G3DSA:3.10.180.10] (1-82)
  IPR029068 Glyoxalase/Bleomycin resistance protein/Dihydroxybiphenyl dioxygenase [SSF54593] (1-80)

Organism: Xanthomonas oryzae pv. oryzicola (strain BLS256) (NCBI:txid383407)